Protein AF-A0A0V0GUI7-F1 (afdb_monomer)

pLDDT: mean 77.96, std 17.39, range [35.75, 96.69]

Mean predicted aligned error: 14.57 Å

Solvent-accessible surface area (backbone atoms only — not comparable to full-atom values): 10496 Å² total; per-residue (Å²): 125,89,72,84,49,72,65,59,60,48,49,55,51,49,45,52,53,53,50,58,59,50,56,39,26,42,69,44,38,64,71,37,29,89,82,32,68,70,45,33,51,52,51,51,52,50,48,53,39,51,54,52,52,49,54,51,53,50,52,54,51,51,50,56,50,48,51,53,53,54,55,54,51,49,70,66,44,74,82,74,64,99,79,78,91,78,73,81,81,58,82,52,71,64,59,56,50,53,54,50,49,54,50,51,54,37,45,48,53,52,47,58,52,56,67,45,34,69,81,68,67,54,49,70,64,80,80,74,88,72,73,67,77,84,66,72,69,95,59,90,83,67,69,71,90,80,64,77,91,54,59,68,61,50,52,50,50,50,50,60,72,68,50,72,80,90,64,90,68,78,133

Secondary structure (DSSP, 8-state):
-----HHHHHHHHHHHHHHHHHHHHHHHHHHHTTT-HHHHHHHHHHHHHHHHHHHHHHHHHHHHHHHHHHHHHHHHHTTT---------S--HHHHHHHHHHHHHHHHHHHHHHHHHHHTTPPP--S-TTS------SS----GGG--S-HHHHHHHHHHHHS--------

Foldseek 3Di:
DPPVPVVVVVLVVLLVVLVVLVVQLLVQLVVCLVPDVVSVVLVVLVVVLVVLLVVLVVVVVVLVVVLVVVVVVVVVCVVPDDPDPPPPNDDDPVNVVVSVVSSVVSSVSSVVSSVCCVVVVGDRDDDDVPPPPVPPPPDPPDDPVVDPDCVVVVVVVVVVVPPDPPPPPDD

InterPro domains:
  IPR041118 Disease resistance, N-terminal [PF18052] (6-74)

Sequence (171 aa):
MFRQRKNDVELLKKLKLTLLGLQAVLSDAENKQASNQFVSQWLNEFRHAVDSAENFIEQVNYEALRLKVEGQHQNLAETSNQQVSDFNLGLTDEFFLNIKKKLEDTIETLKDLQEKIDLLGLKKHFGSITKQETTTPSTSLVDDSDIFGRQSETDHLIGCLLSEDASGKNL

Nearest PDB structures (foldseek):
  7ung-assembly1_B9  TM=5.201E-01  e=3.836E+00  Homo sapiens
  7ung-assembly1_B0  TM=4.343E-01  e=5.172E+00  Homo sapiens
  8v8v-assembly2_D  TM=4.825E-01  e=9.403E+00  Homo sapiens
  8tzl-assembly1_E  TM=2.736E-01  e=2.240E+00  Vibrio cholerae
  3mtt-assembly1_A  TM=2.937E-01  e=3.403E+00  Homo sapiens

Organism: Solanum chacoense (NCBI:txid4108)

Structure (mmCIF, N/CA/C/O backbone):
data_AF-A0A0V0GUI7-F1
#
_entry.id   AF-A0A0V0GUI7-F1
#
loop_
_atom_site.group_PDB
_atom_site.id
_atom_site.type_symbol
_atom_site.label_atom_id
_atom_site.label_alt_id
_atom_site.label_comp_id
_atom_site.label_asym_id
_atom_site.label_entity_id
_atom_site.label_seq_id
_atom_site.pdbx_PDB_ins_code
_atom_site.Cartn_x
_atom_site.Cartn_y
_atom_site.Cartn_z
_atom_site.occupancy
_atom_site.B_iso_or_equiv
_atom_site.auth_seq_id
_atom_site.auth_comp_id
_atom_site.auth_asym_id
_atom_site.auth_atom_id
_atom_site.pdbx_PDB_model_num
ATOM 1 N N . MET A 1 1 ? 17.742 -6.778 -23.296 1.00 38.75 1 MET A N 1
ATOM 2 C CA . MET A 1 1 ? 16.921 -8.012 -23.327 1.00 38.75 1 MET A CA 1
ATOM 3 C C . MET A 1 1 ? 16.617 -8.391 -21.882 1.00 38.75 1 MET A C 1
ATOM 5 O O . MET A 1 1 ? 17.560 -8.639 -21.141 1.00 38.75 1 MET A O 1
ATOM 9 N N . PHE A 1 2 ? 15.351 -8.364 -21.452 1.00 43.38 2 PHE A N 1
ATOM 10 C CA . PHE A 1 2 ? 14.953 -8.778 -20.101 1.00 43.38 2 PHE A CA 1
ATOM 11 C C . PHE A 1 2 ? 15.284 -10.265 -19.922 1.00 43.38 2 PHE A C 1
ATOM 13 O O . PHE A 1 2 ? 14.493 -11.136 -20.281 1.00 43.38 2 PHE A O 1
ATOM 20 N N . ARG A 1 3 ? 16.472 -10.590 -19.403 1.00 46.59 3 ARG A N 1
ATOM 21 C CA . ARG A 1 3 ? 16.701 -11.927 -18.857 1.00 46.59 3 ARG A CA 1
ATOM 22 C C . ARG A 1 3 ? 15.692 -12.071 -17.729 1.00 46.59 3 ARG A C 1
ATOM 24 O O . ARG A 1 3 ? 15.817 -11.366 -16.734 1.00 46.59 3 ARG A O 1
ATOM 31 N N . GLN A 1 4 ? 14.710 -12.958 -17.886 1.00 50.00 4 GLN A N 1
ATOM 32 C CA . GLN A 1 4 ? 13.890 -13.446 -16.780 1.00 50.00 4 GLN A CA 1
ATOM 33 C C . GLN A 1 4 ? 14.837 -14.072 -15.754 1.00 50.00 4 GLN A C 1
ATOM 35 O O . GLN A 1 4 ? 15.126 -15.269 -15.780 1.00 50.00 4 GLN A O 1
ATOM 40 N N . ARG A 1 5 ? 15.397 -13.250 -14.866 1.00 59.19 5 ARG A N 1
ATOM 41 C CA . ARG A 1 5 ? 16.100 -13.753 -13.703 1.00 59.19 5 ARG A CA 1
ATOM 42 C C . ARG A 1 5 ? 14.995 -14.269 -12.803 1.00 59.19 5 ARG A C 1
ATOM 44 O O . ARG A 1 5 ? 14.110 -13.521 -12.404 1.00 59.19 5 ARG A O 1
ATOM 51 N N . LYS A 1 6 ? 15.030 -15.569 -12.517 1.00 60.91 6 LYS A N 1
ATOM 52 C CA . LYS A 1 6 ? 14.100 -16.286 -11.627 1.00 60.91 6 LYS A CA 1
ATOM 53 C C . LYS A 1 6 ? 13.750 -15.490 -10.353 1.00 60.91 6 LYS A C 1
ATOM 55 O O . LYS A 1 6 ? 12.623 -15.556 -9.875 1.00 60.91 6 LYS A O 1
ATOM 60 N N . ASN A 1 7 ? 14.702 -14.689 -9.878 1.00 69.25 7 ASN A N 1
ATOM 61 C CA . ASN A 1 7 ? 14.614 -13.836 -8.699 1.00 69.25 7 ASN A CA 1
ATOM 62 C C . ASN A 1 7 ? 13.593 -12.687 -8.835 1.00 69.25 7 ASN A C 1
ATOM 64 O O . ASN A 1 7 ? 12.962 -12.328 -7.848 1.00 69.25 7 ASN A O 1
ATOM 68 N N . ASP A 1 8 ? 13.393 -12.128 -10.030 1.00 75.69 8 ASP A N 1
ATOM 69 C CA . ASP A 1 8 ? 12.532 -10.950 -10.224 1.00 75.69 8 ASP A CA 1
ATOM 70 C C . ASP A 1 8 ? 11.044 -11.350 -10.182 1.00 75.69 8 ASP A C 1
ATOM 72 O O . ASP A 1 8 ? 10.216 -10.688 -9.557 1.00 75.69 8 ASP A O 1
ATOM 76 N N . VAL A 1 9 ? 10.713 -12.516 -10.751 1.00 81.25 9 VAL A N 1
ATOM 77 C CA . VAL A 1 9 ? 9.373 -13.125 -10.643 1.00 81.25 9 VAL A CA 1
ATOM 78 C C . VAL A 1 9 ? 9.060 -13.504 -9.193 1.00 81.25 9 VAL A C 1
ATOM 80 O O . VAL A 1 9 ? 7.925 -13.366 -8.735 1.00 81.25 9 VAL A O 1
ATOM 83 N N . GLU A 1 10 ? 10.064 -13.971 -8.449 1.00 87.06 10 GLU A N 1
ATOM 84 C CA . GLU A 1 10 ? 9.910 -14.303 -7.035 1.00 87.06 10 GLU A CA 1
ATOM 85 C C . GLU A 1 10 ? 9.628 -13.060 -6.178 1.00 87.06 10 GLU A C 1
ATOM 87 O O . GLU A 1 10 ? 8.771 -13.117 -5.295 1.00 87.06 10 GLU A O 1
ATOM 92 N N . LEU A 1 11 ? 10.287 -11.931 -6.459 1.00 88.19 11 LEU A N 1
ATOM 93 C CA . LEU A 1 11 ? 10.037 -10.658 -5.775 1.00 88.19 11 LEU A CA 1
ATOM 94 C C . LEU A 1 11 ? 8.609 -10.158 -5.992 1.00 88.19 11 LEU A C 1
ATOM 96 O O . LEU A 1 11 ? 7.915 -9.861 -5.021 1.00 88.19 11 LEU A O 1
ATOM 100 N N . LEU A 1 12 ? 8.127 -10.154 -7.236 1.00 88.62 12 LEU A N 1
ATOM 101 C CA . LEU A 1 12 ? 6.744 -9.768 -7.537 1.00 88.62 12 LEU A CA 1
ATOM 102 C C . LEU A 1 12 ? 5.730 -10.696 -6.856 1.00 88.62 12 LEU A C 1
ATOM 104 O O . LEU A 1 12 ? 4.701 -10.247 -6.347 1.00 88.62 12 LEU A O 1
ATOM 108 N N . LYS A 1 13 ? 6.030 -11.999 -6.787 1.00 90.88 13 LYS A N 1
ATOM 109 C CA . LYS A 1 13 ? 5.197 -12.957 -6.053 1.00 90.88 13 LYS A CA 1
ATOM 110 C C . LYS A 1 13 ? 5.176 -12.655 -4.551 1.00 90.88 13 LYS A C 1
ATOM 112 O O . LYS A 1 13 ? 4.109 -12.740 -3.948 1.00 90.88 13 LYS A O 1
ATOM 117 N N . LYS A 1 14 ? 6.320 -12.300 -3.955 1.00 92.62 14 LYS A N 1
ATOM 118 C CA . LYS A 1 14 ? 6.412 -11.891 -2.542 1.00 92.62 14 LYS A CA 1
ATOM 119 C C . LYS A 1 14 ? 5.585 -10.637 -2.281 1.00 92.62 14 LYS A C 1
ATOM 121 O O . LYS A 1 14 ? 4.739 -10.681 -1.397 1.00 92.62 14 LYS A O 1
ATOM 126 N N . LEU A 1 15 ? 5.750 -9.592 -3.097 1.00 93.19 15 LEU A N 1
ATOM 127 C CA . LEU A 1 15 ? 4.949 -8.367 -3.011 1.00 93.19 15 LEU A CA 1
ATOM 128 C C . LEU A 1 15 ? 3.448 -8.684 -3.024 1.00 93.19 15 LEU A C 1
ATOM 130 O O . LEU A 1 15 ? 2.720 -8.281 -2.120 1.00 93.19 15 LEU A O 1
ATOM 134 N N . LYS A 1 16 ? 2.996 -9.475 -4.007 1.00 93.06 16 LYS A N 1
ATOM 135 C CA . LYS A 1 16 ? 1.587 -9.871 -4.134 1.00 93.06 16 LYS A CA 1
ATOM 136 C C . LYS A 1 16 ? 1.063 -10.576 -2.880 1.00 93.06 16 LYS A C 1
ATOM 138 O O . LYS A 1 16 ? -0.048 -10.291 -2.443 1.00 93.06 16 LYS A O 1
ATOM 143 N N . LEU A 1 17 ? 1.830 -11.509 -2.317 1.00 93.44 17 LEU A N 1
ATOM 144 C CA . LEU A 1 17 ? 1.422 -12.249 -1.119 1.00 93.44 17 LEU A CA 1
ATOM 145 C C . LEU A 1 17 ? 1.349 -11.346 0.119 1.00 93.44 17 LEU A C 1
ATOM 147 O O . LEU A 1 17 ? 0.390 -11.459 0.881 1.00 93.44 17 LEU A O 1
ATOM 151 N N . THR A 1 18 ? 2.314 -10.442 0.300 1.00 93.19 18 THR A N 1
ATOM 152 C CA . THR A 1 18 ? 2.311 -9.483 1.414 1.00 93.19 18 THR A CA 1
ATOM 153 C C . THR A 1 18 ? 1.110 -8.540 1.323 1.00 93.19 18 THR A C 1
ATOM 155 O O . THR A 1 18 ? 0.374 -8.385 2.298 1.00 93.19 18 THR A O 1
ATOM 158 N N . LEU A 1 19 ? 0.845 -7.978 0.137 1.00 93.75 19 LEU A N 1
ATOM 159 C CA . LEU A 1 19 ? -0.302 -7.094 -0.091 1.00 93.75 19 LEU A CA 1
ATOM 160 C C . LEU A 1 19 ? -1.640 -7.797 0.156 1.00 93.75 19 LEU A C 1
ATOM 162 O O . LEU A 1 19 ? -2.509 -7.226 0.805 1.00 93.75 19 LEU A O 1
ATOM 166 N N . LEU A 1 20 ? -1.793 -9.053 -0.281 1.00 91.56 20 LEU A N 1
ATOM 167 C CA . LEU A 1 20 ? -2.992 -9.850 0.010 1.00 91.56 20 LEU A CA 1
ATOM 168 C C . LEU A 1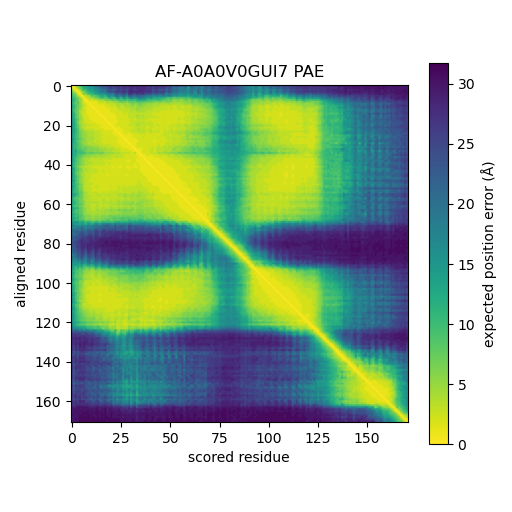 20 ? -3.220 -10.032 1.519 1.00 91.56 20 LEU A C 1
ATOM 170 O O . LEU A 1 20 ? -4.359 -9.996 1.983 1.00 91.56 20 LEU A O 1
ATOM 174 N N . GLY A 1 21 ? -2.149 -10.220 2.294 1.00 89.06 21 GLY A N 1
ATOM 175 C CA . GLY A 1 21 ? -2.231 -10.323 3.752 1.00 89.06 21 GLY A CA 1
ATOM 176 C C . GLY A 1 21 ? -2.675 -9.017 4.415 1.00 89.06 21 GLY A C 1
ATOM 177 O O . GLY A 1 21 ? -3.527 -9.041 5.304 1.00 89.06 21 GLY A O 1
ATOM 178 N N . LEU A 1 22 ? -2.129 -7.888 3.957 1.00 91.75 22 LEU A N 1
ATOM 179 C CA . LEU A 1 22 ? -2.449 -6.546 4.457 1.00 91.75 22 LEU A CA 1
ATOM 180 C C . LEU A 1 22 ? -3.858 -6.092 4.056 1.00 91.75 22 LEU A C 1
ATOM 182 O O . LEU A 1 22 ? -4.562 -5.476 4.854 1.00 91.75 22 LEU A O 1
ATOM 186 N N . GLN A 1 23 ? -4.321 -6.469 2.863 1.00 91.50 23 GLN A N 1
ATOM 187 C CA . GLN A 1 23 ? -5.670 -6.159 2.388 1.00 91.50 23 GLN A CA 1
ATOM 188 C C . GLN A 1 23 ? -6.754 -6.692 3.338 1.00 91.50 23 GLN A C 1
ATOM 190 O O . GLN A 1 23 ? -7.791 -6.057 3.511 1.00 91.50 23 GLN A O 1
ATOM 195 N N . ALA A 1 24 ? -6.506 -7.820 4.013 1.00 88.88 24 ALA A N 1
ATOM 196 C CA . ALA A 1 24 ? -7.462 -8.408 4.950 1.00 88.88 24 ALA A CA 1
ATOM 197 C C . ALA A 1 24 ? -7.755 -7.525 6.178 1.00 88.88 24 ALA A C 1
ATOM 199 O O . ALA A 1 24 ? -8.801 -7.693 6.805 1.00 88.88 24 ALA A O 1
ATOM 200 N N . VAL A 1 25 ? -6.845 -6.615 6.543 1.00 91.88 25 VAL A N 1
ATOM 201 C CA . VAL A 1 25 ? -6.995 -5.714 7.701 1.00 91.88 25 VAL A CA 1
ATOM 202 C C . VAL A 1 25 ? -7.313 -4.273 7.303 1.00 91.88 25 VAL A C 1
ATOM 204 O O . VAL A 1 25 ? -7.613 -3.456 8.172 1.00 91.88 25 VAL A O 1
ATOM 207 N N . LEU A 1 26 ? -7.291 -3.970 6.001 1.00 91.94 26 LEU A N 1
ATOM 208 C CA . LEU A 1 26 ? -7.438 -2.617 5.469 1.00 91.94 26 LEU A CA 1
ATOM 209 C C . LEU A 1 26 ? -8.755 -1.964 5.901 1.00 91.94 26 LEU A C 1
ATOM 211 O O . LEU A 1 26 ? -8.736 -0.874 6.462 1.00 91.94 26 LEU A O 1
ATOM 215 N N . SER A 1 27 ? -9.882 -2.667 5.755 1.00 89.31 27 SER A N 1
ATOM 216 C CA . SER A 1 27 ? -11.190 -2.121 6.138 1.00 89.31 27 SER A CA 1
ATOM 217 C C . SER A 1 27 ? -11.287 -1.796 7.632 1.00 89.31 27 SER A C 1
ATOM 219 O O . SER A 1 27 ? -11.922 -0.819 8.020 1.00 89.31 27 SER A O 1
ATOM 221 N N . ASP A 1 28 ? -10.677 -2.599 8.508 1.00 89.81 28 ASP A N 1
ATOM 222 C CA . ASP A 1 28 ? -10.666 -2.311 9.950 1.00 89.81 28 ASP A CA 1
ATOM 223 C C . ASP A 1 28 ? -9.747 -1.122 10.274 1.00 89.81 28 ASP A C 1
ATOM 225 O O . ASP A 1 28 ? -10.101 -0.278 11.100 1.00 89.81 28 ASP A O 1
ATOM 229 N N . ALA A 1 29 ? -8.608 -1.010 9.582 1.00 91.94 29 ALA A N 1
ATOM 230 C CA . ALA A 1 29 ? -7.698 0.124 9.712 1.00 91.94 29 ALA A CA 1
ATOM 231 C C . ALA A 1 29 ? -8.358 1.445 9.277 1.00 91.94 29 ALA A C 1
ATOM 233 O O . ALA A 1 29 ? -8.321 2.418 10.029 1.00 91.94 29 ALA A O 1
ATOM 234 N N . GLU A 1 30 ? -9.040 1.467 8.129 1.00 91.62 30 GLU A N 1
ATOM 235 C CA . GLU A 1 30 ? -9.781 2.634 7.625 1.00 91.62 30 GLU A CA 1
ATOM 236 C C . GLU A 1 30 ? -10.881 3.085 8.591 1.00 91.62 30 GLU A C 1
ATOM 238 O O . GLU A 1 30 ? -11.028 4.276 8.860 1.00 91.62 30 GLU A O 1
ATOM 243 N N . ASN A 1 31 ? -11.614 2.138 9.182 1.00 89.69 31 ASN A N 1
ATOM 244 C CA . ASN A 1 31 ? -12.631 2.441 10.190 1.00 89.69 31 ASN A CA 1
ATOM 245 C C . ASN A 1 31 ? -12.034 3.050 11.468 1.00 89.69 31 ASN A C 1
ATOM 247 O O . ASN A 1 31 ? -12.666 3.878 12.124 1.00 89.69 31 ASN A O 1
ATOM 251 N N . LYS A 1 32 ? -10.829 2.620 11.854 1.00 91.31 32 LYS A N 1
ATOM 252 C CA . LYS A 1 32 ? -10.170 3.053 13.093 1.00 91.31 32 LYS A CA 1
ATOM 253 C C . LYS A 1 32 ? -9.312 4.303 12.919 1.00 91.31 32 LYS A C 1
ATOM 255 O O . LYS A 1 32 ? -9.016 4.935 13.935 1.00 91.31 32 LYS A O 1
ATOM 260 N N . GLN A 1 33 ? -8.956 4.695 11.691 1.00 92.62 33 GLN A N 1
ATOM 261 C CA . GLN A 1 33 ? -8.002 5.781 11.417 1.00 92.62 33 GLN A CA 1
ATOM 262 C C . GLN A 1 33 ? -8.384 7.112 12.083 1.00 92.62 33 GLN A C 1
ATOM 264 O O . GLN A 1 33 ? -7.517 7.817 12.585 1.00 92.62 33 GLN A O 1
ATOM 269 N N . ALA A 1 34 ? -9.682 7.432 12.147 1.00 88.31 34 ALA A N 1
ATOM 270 C CA . ALA A 1 34 ? -10.171 8.674 12.747 1.00 88.31 34 ALA A CA 1
ATOM 271 C C . ALA A 1 34 ? -10.059 8.677 14.282 1.00 88.31 34 ALA A C 1
ATOM 273 O O . ALA A 1 34 ? -9.967 9.730 14.903 1.00 88.31 34 ALA A O 1
ATOM 274 N N . SER A 1 35 ? -10.075 7.490 14.893 1.00 92.25 35 SER A N 1
ATOM 275 C CA . SER A 1 35 ? -10.066 7.305 16.349 1.00 92.25 35 SER A CA 1
ATOM 276 C C . SER A 1 35 ? -8.693 6.946 16.924 1.00 92.25 35 SER A C 1
ATOM 278 O O . SER A 1 35 ? -8.472 7.110 18.121 1.00 92.25 35 SER A O 1
ATOM 280 N N . ASN A 1 36 ? -7.771 6.440 16.099 1.00 93.38 36 ASN A N 1
ATOM 281 C CA . ASN A 1 36 ? -6.465 5.957 16.534 1.00 93.38 36 ASN A CA 1
ATOM 282 C C . ASN A 1 36 ? -5.352 6.502 15.628 1.00 93.38 36 ASN A C 1
ATOM 284 O O . ASN A 1 36 ? -5.178 6.060 14.491 1.00 93.38 36 ASN A O 1
ATOM 288 N N . GLN A 1 37 ? -4.554 7.422 16.176 1.00 95.12 37 GLN A N 1
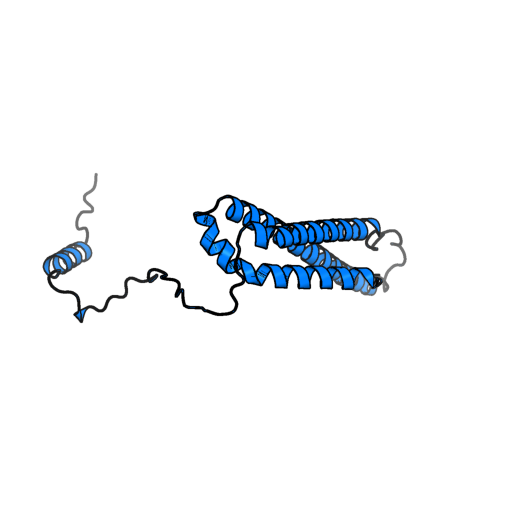ATOM 289 C CA . GLN A 1 37 ? -3.447 8.063 15.466 1.00 95.12 37 GLN A CA 1
ATOM 290 C C . GLN A 1 37 ? -2.365 7.069 15.017 1.00 95.12 37 GLN A C 1
ATOM 292 O O . GLN A 1 37 ? -1.808 7.236 13.935 1.00 95.12 37 GLN A O 1
ATOM 297 N N . PHE A 1 38 ? -2.087 6.017 15.793 1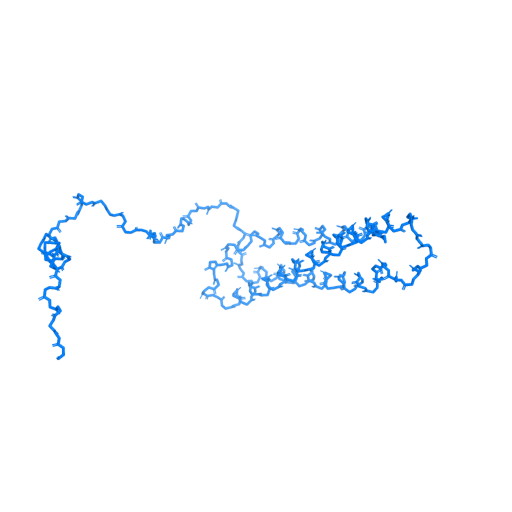.00 94.44 38 PHE A N 1
ATOM 298 C CA . PHE A 1 38 ? -1.106 4.998 15.405 1.00 94.44 38 PHE A CA 1
ATOM 299 C C . PHE A 1 38 ? -1.584 4.188 14.198 1.00 94.44 38 PHE A C 1
ATOM 301 O O . PHE A 1 38 ? -0.794 3.885 13.308 1.00 94.44 38 PHE A O 1
ATOM 308 N N . VAL A 1 39 ? -2.887 3.890 14.128 1.00 94.56 39 VAL A N 1
ATOM 309 C CA . VAL A 1 39 ? -3.499 3.250 12.952 1.00 94.56 39 VAL A CA 1
ATOM 310 C C . VAL A 1 39 ? -3.480 4.193 11.749 1.00 94.56 39 VAL A C 1
ATOM 312 O O . VAL A 1 39 ? -3.181 3.749 10.647 1.00 94.56 39 VAL A O 1
ATOM 315 N N . SER A 1 40 ? -3.733 5.490 11.948 1.00 94.88 40 SER A N 1
ATOM 316 C CA . SER A 1 40 ? -3.631 6.490 10.877 1.00 94.88 40 SER A CA 1
ATOM 317 C C . SER A 1 40 ? -2.212 6.583 10.302 1.00 94.88 40 SER A C 1
ATOM 319 O O . SER A 1 40 ? -2.044 6.532 9.086 1.00 94.88 40 SER A O 1
ATOM 321 N N . GLN A 1 41 ? -1.186 6.643 11.158 1.00 96.19 41 GLN A N 1
ATOM 322 C CA . GLN A 1 41 ? 0.213 6.637 10.721 1.00 96.19 41 GLN A CA 1
ATOM 323 C C . GLN A 1 41 ? 0.568 5.345 9.983 1.00 96.19 41 GLN A C 1
ATOM 325 O O . GLN A 1 41 ? 1.139 5.398 8.899 1.00 96.19 41 GLN A O 1
ATOM 330 N N . TRP A 1 42 ? 0.177 4.192 10.528 1.00 96.69 42 TRP A N 1
ATOM 331 C CA . TRP A 1 42 ? 0.377 2.900 9.874 1.00 96.69 42 TRP A CA 1
ATOM 332 C C . TRP A 1 42 ? -0.270 2.848 8.484 1.00 96.69 42 TRP A C 1
ATOM 334 O O . TRP A 1 42 ? 0.356 2.385 7.533 1.00 96.69 42 TRP A O 1
ATOM 344 N N . LEU A 1 43 ? -1.494 3.368 8.345 1.00 95.75 43 LEU A N 1
ATOM 345 C CA . LEU A 1 43 ? -2.219 3.388 7.076 1.00 95.75 43 LEU A CA 1
ATOM 346 C C . LEU A 1 43 ? -1.574 4.344 6.062 1.00 95.75 43 LEU A C 1
ATOM 348 O O . LEU A 1 43 ? -1.533 4.036 4.873 1.00 95.75 43 LEU A O 1
ATOM 352 N N . ASN A 1 44 ? -1.030 5.472 6.524 1.00 96.19 44 ASN A N 1
ATOM 353 C CA . ASN A 1 44 ? -0.285 6.404 5.680 1.00 96.19 44 ASN A CA 1
ATOM 354 C C . ASN A 1 44 ? 1.006 5.775 5.131 1.00 96.19 44 ASN A C 1
ATOM 356 O O . ASN A 1 44 ? 1.271 5.866 3.935 1.00 96.19 44 ASN A O 1
ATOM 360 N N . GLU A 1 45 ? 1.772 5.087 5.981 1.00 95.94 45 GLU A N 1
ATOM 361 C CA . GLU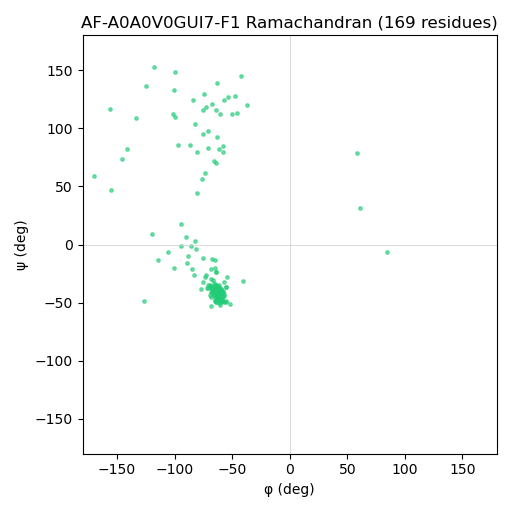 A 1 45 ? 2.968 4.347 5.556 1.00 95.94 45 GLU A CA 1
ATOM 362 C C . GLU A 1 45 ? 2.616 3.209 4.589 1.00 95.94 45 GLU A C 1
ATOM 364 O O . GLU A 1 45 ? 3.282 3.021 3.571 1.00 95.94 45 GLU A O 1
ATOM 369 N N . PHE A 1 46 ? 1.529 2.480 4.864 1.00 96.00 46 PHE A N 1
ATOM 370 C CA . PHE A 1 46 ? 1.021 1.446 3.963 1.00 96.00 46 PHE A CA 1
ATOM 371 C C . PHE A 1 46 ? 0.679 2.017 2.585 1.00 96.00 46 PHE A C 1
ATOM 373 O O . PHE A 1 46 ? 1.113 1.466 1.573 1.00 96.00 46 PHE A O 1
ATOM 380 N N . ARG A 1 47 ? -0.037 3.145 2.537 1.00 95.94 47 ARG A N 1
ATOM 381 C CA . ARG A 1 47 ? -0.370 3.832 1.287 1.00 95.94 47 ARG A CA 1
ATOM 382 C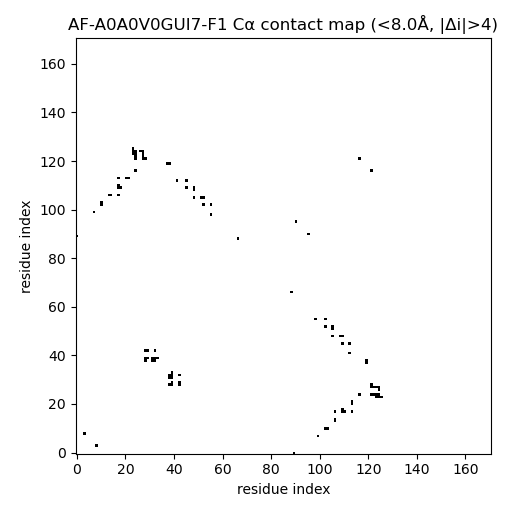 C . ARG A 1 47 ? 0.886 4.249 0.526 1.00 95.94 47 ARG A C 1
ATOM 384 O O . ARG A 1 47 ? 1.015 3.913 -0.642 1.00 95.94 47 ARG A O 1
ATOM 391 N N . HIS A 1 48 ? 1.837 4.893 1.199 1.00 95.62 48 HIS A N 1
ATOM 392 C CA . HIS A 1 48 ? 3.095 5.305 0.577 1.00 95.62 48 HIS A CA 1
ATOM 393 C C . HIS A 1 48 ? 3.871 4.117 -0.022 1.00 95.62 48 HIS A C 1
ATOM 395 O O . HIS A 1 48 ? 4.429 4.219 -1.117 1.00 95.62 48 HIS A O 1
ATOM 401 N N . ALA A 1 49 ? 3.898 2.973 0.670 1.00 95.00 49 ALA A N 1
ATOM 402 C CA . ALA A 1 49 ? 4.536 1.760 0.167 1.00 95.00 49 ALA A CA 1
ATOM 403 C C . ALA A 1 49 ? 3.809 1.182 -1.062 1.00 95.00 49 ALA A C 1
ATOM 405 O O . ALA A 1 49 ? 4.459 0.774 -2.025 1.00 95.00 49 ALA A O 1
ATOM 406 N N . VAL A 1 50 ? 2.472 1.176 -1.065 1.00 94.75 50 VAL A N 1
ATOM 407 C CA . VAL A 1 50 ? 1.670 0.732 -2.218 1.00 94.75 50 VAL A CA 1
ATOM 408 C C . VAL A 1 50 ? 1.872 1.654 -3.422 1.00 94.75 50 VAL A C 1
ATOM 410 O O . VAL A 1 50 ? 2.187 1.156 -4.502 1.00 94.75 50 VAL A O 1
ATOM 413 N N . ASP A 1 51 ? 1.786 2.971 -3.225 1.00 94.25 51 ASP A N 1
ATOM 414 C CA . ASP A 1 51 ? 1.992 3.978 -4.274 1.00 94.25 51 ASP A CA 1
ATOM 415 C C . ASP A 1 51 ? 3.408 3.860 -4.874 1.00 94.25 51 ASP A C 1
ATOM 417 O O . ASP A 1 51 ? 3.606 3.917 -6.089 1.00 94.25 51 ASP A O 1
ATOM 421 N N . SER A 1 52 ? 4.415 3.611 -4.027 1.00 92.25 52 SER A N 1
ATOM 422 C CA . SER A 1 52 ? 5.791 3.361 -4.476 1.00 92.25 52 SER A CA 1
ATOM 423 C C . SER A 1 52 ? 5.880 2.112 -5.359 1.00 92.25 52 SER A C 1
ATOM 425 O O . SER A 1 52 ? 6.495 2.153 -6.426 1.00 92.25 52 SER A O 1
ATOM 427 N N . ALA A 1 53 ? 5.249 1.007 -4.941 1.00 91.56 53 ALA A N 1
ATOM 428 C CA . ALA A 1 53 ? 5.224 -0.236 -5.709 1.00 91.56 53 ALA A CA 1
ATOM 429 C C . ALA A 1 53 ? 4.535 -0.067 -7.074 1.00 91.56 53 ALA A C 1
ATOM 431 O O . ALA A 1 53 ? 5.044 -0.580 -8.073 1.00 91.56 53 ALA A O 1
ATOM 432 N N . GLU A 1 54 ? 3.416 0.658 -7.123 1.00 91.81 54 GLU A N 1
ATOM 433 C CA . GLU A 1 54 ? 2.701 0.984 -8.361 1.00 91.81 54 GLU A CA 1
ATOM 434 C C . GLU A 1 54 ? 3.589 1.782 -9.319 1.00 91.81 54 GLU A C 1
ATOM 436 O O . GLU A 1 54 ? 3.825 1.333 -10.442 1.00 91.81 54 GLU A O 1
ATOM 441 N N . ASN A 1 55 ? 4.193 2.874 -8.843 1.00 90.81 55 ASN A N 1
ATOM 442 C CA . ASN A 1 55 ? 5.095 3.702 -9.644 1.00 90.81 55 ASN A CA 1
ATOM 443 C C . ASN A 1 55 ? 6.259 2.888 -10.253 1.00 90.81 55 ASN A C 1
ATOM 445 O O . ASN A 1 55 ? 6.658 3.114 -11.397 1.00 90.81 55 ASN A O 1
ATOM 449 N N . PHE A 1 56 ? 6.803 1.896 -9.535 1.00 87.88 56 PHE A N 1
ATOM 450 C CA . PHE A 1 56 ? 7.842 1.022 -10.098 1.00 87.88 56 PHE A CA 1
ATOM 451 C C . PHE A 1 56 ? 7.313 0.103 -11.201 1.00 87.88 56 PHE A C 1
ATOM 453 O O . PHE A 1 56 ? 7.991 -0.090 -12.213 1.00 87.88 56 PHE A O 1
ATOM 460 N N . ILE A 1 57 ? 6.119 -0.468 -11.027 1.00 87.06 57 ILE A N 1
ATOM 461 C CA . ILE A 1 57 ? 5.484 -1.314 -12.046 1.00 87.06 57 ILE A CA 1
ATOM 462 C C . ILE A 1 57 ? 5.194 -0.488 -13.304 1.00 87.06 57 ILE A C 1
ATOM 464 O O . ILE A 1 57 ? 5.476 -0.947 -14.414 1.00 87.06 57 ILE A O 1
ATOM 468 N N . GLU A 1 58 ? 4.699 0.737 -13.141 1.00 89.75 58 GLU A N 1
ATOM 469 C CA . GLU A 1 58 ? 4.452 1.667 -14.242 1.00 89.75 58 GLU A CA 1
ATOM 470 C C . GLU A 1 58 ? 5.735 2.026 -14.988 1.00 89.75 58 GLU A C 1
ATOM 472 O O . GLU A 1 58 ? 5.766 1.960 -16.217 1.00 89.75 58 GLU A O 1
ATOM 477 N N . GLN A 1 59 ? 6.818 2.321 -14.267 1.00 87.00 59 GLN A N 1
ATOM 478 C CA . GLN A 1 59 ? 8.113 2.626 -14.870 1.00 87.00 59 GLN A CA 1
ATOM 479 C C . GLN A 1 59 ? 8.655 1.446 -15.694 1.00 87.00 59 GLN A C 1
ATOM 481 O O . GLN A 1 59 ? 9.136 1.633 -16.814 1.00 87.00 59 GLN A O 1
ATOM 486 N N . VAL A 1 60 ? 8.539 0.216 -15.181 1.00 83.25 60 VAL A N 1
ATOM 487 C CA . VAL A 1 60 ? 8.922 -0.995 -15.927 1.00 83.25 60 VAL A CA 1
ATOM 488 C C . VAL A 1 60 ? 8.052 -1.172 -17.173 1.00 83.25 60 VAL A C 1
ATOM 490 O O . VAL A 1 60 ? 8.571 -1.507 -18.240 1.00 83.25 60 VAL A O 1
ATOM 493 N N . ASN A 1 61 ? 6.743 -0.943 -17.058 1.00 86.62 61 ASN A N 1
ATOM 494 C CA . ASN A 1 61 ? 5.813 -1.058 -18.178 1.00 86.62 61 ASN A CA 1
ATOM 495 C C . ASN A 1 61 ? 6.097 -0.009 -19.266 1.00 86.62 61 ASN A C 1
ATOM 497 O O . ASN A 1 61 ? 6.140 -0.342 -20.451 1.00 86.62 61 ASN A O 1
ATOM 501 N N . TYR A 1 62 ? 6.355 1.237 -18.866 1.00 87.00 62 TYR A N 1
ATOM 502 C CA . TYR A 1 62 ? 6.730 2.322 -19.768 1.00 87.00 62 TYR A CA 1
ATOM 503 C C . TYR A 1 62 ? 7.982 1.971 -20.577 1.00 87.00 62 TYR A C 1
ATOM 505 O O . TYR A 1 62 ? 7.964 2.052 -21.804 1.00 87.00 62 TYR A O 1
ATOM 513 N N . GLU A 1 63 ? 9.047 1.504 -19.922 1.00 81.81 63 GLU A N 1
ATOM 514 C CA . GLU A 1 63 ? 10.281 1.136 -20.624 1.00 81.81 63 GLU A CA 1
ATOM 515 C C . GLU A 1 63 ? 10.096 -0.084 -21.535 1.00 81.81 63 GLU A C 1
ATOM 517 O O . GLU A 1 63 ? 10.631 -0.130 -22.645 1.00 81.81 63 GLU A O 1
ATOM 522 N N . ALA A 1 64 ? 9.297 -1.071 -21.115 1.00 82.75 64 ALA A N 1
ATOM 523 C CA . ALA A 1 64 ? 8.962 -2.212 -21.962 1.00 82.75 64 ALA A CA 1
ATOM 524 C C . ALA A 1 64 ? 8.234 -1.774 -23.248 1.00 82.75 64 ALA A C 1
ATOM 526 O O . ALA A 1 64 ? 8.535 -2.278 -24.334 1.00 82.75 64 ALA A O 1
ATOM 527 N N . LEU A 1 65 ? 7.308 -0.815 -23.141 1.00 85.31 65 LEU A N 1
ATOM 528 C CA . LEU A 1 65 ? 6.611 -0.228 -24.286 1.00 85.31 65 LEU A CA 1
ATOM 529 C C . LEU A 1 65 ? 7.548 0.604 -25.162 1.00 85.31 65 LEU A C 1
ATOM 531 O O . LEU A 1 65 ? 7.538 0.441 -26.382 1.00 85.31 65 LEU A O 1
ATOM 535 N N . ARG A 1 66 ? 8.389 1.443 -24.555 1.00 82.06 66 ARG A N 1
ATOM 536 C CA . ARG A 1 66 ? 9.375 2.264 -25.260 1.00 82.06 66 ARG A CA 1
ATOM 537 C C . ARG A 1 66 ? 10.294 1.411 -26.130 1.00 82.06 66 ARG A C 1
ATOM 539 O O . ARG A 1 66 ? 10.421 1.681 -27.318 1.00 82.06 66 ARG A O 1
ATOM 546 N N . LEU A 1 67 ? 10.847 0.329 -25.581 1.00 77.31 67 LEU A N 1
ATOM 547 C CA . LEU A 1 67 ? 11.712 -0.592 -26.329 1.00 77.31 67 LEU A CA 1
ATOM 548 C C . LEU A 1 67 ? 10.983 -1.308 -27.457 1.00 77.31 67 LEU A C 1
ATOM 550 O O . LEU A 1 67 ? 11.574 -1.578 -28.500 1.00 77.31 67 LEU A O 1
ATOM 554 N N . LYS A 1 68 ? 9.703 -1.633 -27.259 1.00 78.94 68 LYS A N 1
ATOM 555 C CA . LYS A 1 68 ? 8.881 -2.223 -28.314 1.00 78.94 68 LYS A CA 1
ATOM 556 C C . LYS A 1 68 ? 8.716 -1.247 -29.479 1.00 78.94 68 LYS A C 1
ATOM 558 O O . LYS A 1 68 ? 8.848 -1.669 -30.623 1.00 78.94 68 LYS A O 1
ATOM 563 N N . VAL A 1 69 ? 8.464 0.030 -29.195 1.00 77.62 69 VAL A N 1
ATOM 564 C CA . VAL A 1 69 ? 8.339 1.080 -30.216 1.00 77.62 69 VAL A CA 1
ATOM 565 C C . VAL A 1 69 ? 9.691 1.346 -30.883 1.00 77.62 69 VAL A C 1
ATOM 567 O O . VAL A 1 69 ? 9.809 1.235 -32.097 1.00 77.62 69 VAL A O 1
ATOM 570 N N . GLU A 1 70 ? 10.748 1.609 -30.117 1.00 73.75 70 GLU A N 1
ATOM 571 C CA . GLU A 1 70 ? 12.082 1.901 -30.660 1.00 73.75 70 GLU A CA 1
ATOM 572 C C . GLU A 1 70 ? 12.652 0.718 -31.471 1.00 73.75 70 GLU A C 1
ATOM 574 O O . GLU A 1 70 ? 13.200 0.914 -32.556 1.00 73.75 70 GLU A O 1
ATOM 579 N N . GLY A 1 71 ? 12.439 -0.524 -31.020 1.00 66.06 71 GLY A N 1
ATOM 580 C CA . GLY A 1 71 ? 12.827 -1.731 -31.757 1.00 66.06 71 GLY A CA 1
ATOM 581 C C . GLY A 1 71 ? 12.017 -1.964 -33.041 1.00 66.06 71 GLY A C 1
ATOM 582 O O . GLY A 1 71 ? 12.535 -2.503 -34.020 1.00 66.06 71 GLY A O 1
ATOM 583 N N . GLN A 1 72 ? 10.756 -1.521 -33.094 1.00 57.66 72 GLN A N 1
ATOM 584 C CA . GLN A 1 72 ? 9.967 -1.524 -34.333 1.00 57.66 72 GLN A CA 1
ATOM 585 C C . GLN A 1 72 ? 10.493 -0.497 -35.347 1.00 57.66 72 GLN A C 1
ATOM 587 O O . GLN A 1 72 ? 10.492 -0.768 -36.546 1.00 57.66 72 GLN A O 1
ATOM 592 N N . HIS A 1 73 ? 10.993 0.649 -34.880 1.00 52.41 73 HIS A N 1
ATOM 593 C CA . HIS A 1 73 ? 11.554 1.694 -35.740 1.00 52.41 73 HIS A CA 1
ATOM 594 C C . HIS A 1 73 ? 12.930 1.315 -36.320 1.00 52.41 73 HIS A C 1
ATOM 596 O O . HIS A 1 73 ? 13.255 1.730 -37.432 1.00 52.41 73 HIS A O 1
ATOM 602 N N . GLN A 1 74 ? 13.710 0.474 -35.633 1.00 51.19 74 GLN A N 1
ATOM 603 C CA . GLN A 1 74 ? 14.971 -0.069 -36.162 1.00 51.19 74 GLN A CA 1
ATOM 604 C C . GLN A 1 74 ? 14.762 -0.979 -37.379 1.00 51.19 74 GLN A C 1
ATOM 606 O O . GLN A 1 74 ? 15.472 -0.837 -38.370 1.00 51.19 74 GLN A O 1
ATOM 611 N N . ASN A 1 75 ? 13.728 -1.829 -37.359 1.00 47.38 75 ASN A N 1
ATOM 612 C CA . ASN A 1 75 ? 13.391 -2.700 -38.494 1.00 47.38 75 ASN A CA 1
ATOM 613 C C . ASN A 1 75 ? 12.977 -1.910 -39.759 1.00 47.38 75 ASN A C 1
ATOM 615 O O . ASN A 1 75 ? 13.104 -2.418 -40.868 1.00 47.38 75 ASN A O 1
ATOM 619 N N . LEU A 1 76 ? 12.500 -0.666 -39.612 1.00 45.75 76 LEU A N 1
ATOM 620 C CA . LEU A 1 76 ? 12.176 0.235 -40.730 1.00 45.75 76 LEU A CA 1
ATOM 621 C C . LEU A 1 76 ? 13.401 0.993 -41.275 1.00 45.75 76 LEU A C 1
ATOM 623 O O . LEU A 1 76 ? 13.411 1.377 -42.442 1.00 45.75 76 LEU A O 1
ATOM 627 N N . ALA A 1 77 ? 14.431 1.217 -40.453 1.00 46.50 77 ALA A N 1
ATOM 628 C CA . ALA A 1 77 ? 15.651 1.929 -40.846 1.00 46.50 77 ALA A CA 1
ATOM 629 C C . ALA A 1 77 ? 16.700 1.021 -41.522 1.00 46.50 77 ALA A C 1
ATOM 631 O O . ALA A 1 77 ? 17.544 1.512 -42.279 1.00 46.50 77 ALA A O 1
ATOM 632 N N . GLU A 1 78 ? 16.623 -0.297 -41.310 1.00 48.97 78 GLU A N 1
ATOM 633 C CA . GLU A 1 78 ? 17.530 -1.286 -41.913 1.00 48.97 78 GLU A CA 1
ATOM 634 C C . GLU A 1 78 ? 17.430 -1.381 -43.446 1.00 48.97 78 GLU A C 1
ATOM 636 O O . GLU A 1 78 ? 18.340 -1.911 -44.081 1.00 48.97 78 GLU A O 1
ATOM 641 N N . THR A 1 79 ? 16.403 -0.803 -44.082 1.00 48.66 79 THR A N 1
ATOM 642 C CA . THR A 1 79 ? 16.332 -0.728 -45.552 1.00 48.66 79 THR A CA 1
ATOM 643 C C . THR A 1 79 ? 17.052 0.479 -46.159 1.00 48.6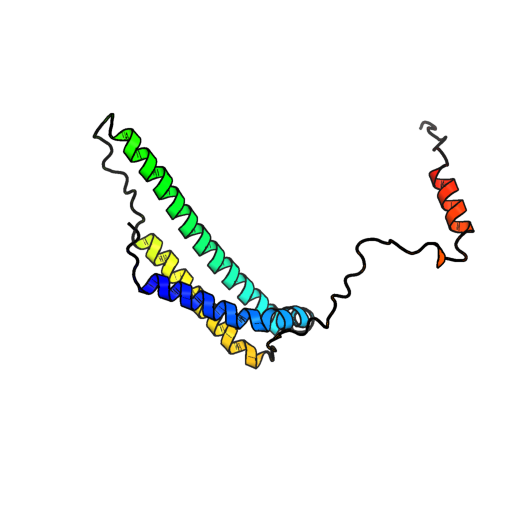6 79 THR A C 1
ATOM 645 O O . THR A 1 79 ? 17.029 0.608 -47.380 1.00 48.66 79 THR A O 1
ATOM 648 N N . SER A 1 80 ? 17.661 1.383 -45.372 1.00 49.31 80 SER A N 1
ATOM 649 C CA . SER A 1 80 ? 18.247 2.612 -45.939 1.00 49.31 80 SER A CA 1
ATOM 650 C C . SER A 1 80 ? 19.712 2.885 -45.604 1.00 49.31 80 SER A C 1
ATOM 652 O O . SER A 1 80 ? 20.447 3.152 -46.543 1.00 49.31 80 SER A O 1
ATOM 654 N N . ASN A 1 81 ? 20.210 2.825 -44.362 1.00 44.03 81 ASN A N 1
ATOM 655 C CA . ASN A 1 81 ? 21.619 3.191 -44.116 1.00 44.03 81 ASN A CA 1
ATOM 656 C C . ASN A 1 81 ? 22.211 2.558 -42.845 1.00 44.03 81 ASN A C 1
ATOM 658 O O . ASN A 1 81 ? 21.820 2.880 -41.725 1.00 44.03 81 ASN A O 1
ATOM 662 N N . GLN A 1 82 ? 23.222 1.704 -43.027 1.00 48.81 82 GLN A N 1
ATOM 663 C CA . GLN A 1 82 ? 24.112 1.198 -41.977 1.00 48.81 82 GLN A CA 1
ATOM 664 C C . GLN A 1 82 ? 25.051 2.309 -41.497 1.00 48.81 82 GLN A C 1
ATOM 666 O O . GLN A 1 82 ? 26.173 2.405 -41.987 1.00 48.81 82 GLN A O 1
ATOM 671 N N . GLN A 1 83 ? 24.601 3.169 -40.577 1.00 47.44 83 GLN A N 1
ATOM 672 C CA . GLN A 1 83 ? 25.495 4.066 -39.827 1.00 47.44 83 GLN A CA 1
ATOM 673 C C . GLN A 1 83 ? 24.796 4.783 -38.655 1.00 47.44 83 GLN A C 1
ATOM 675 O O . GLN A 1 83 ? 24.772 6.004 -38.596 1.00 47.44 83 GLN A O 1
ATOM 680 N N . VAL A 1 84 ? 24.235 4.048 -37.688 1.00 45.38 84 VAL A N 1
ATOM 681 C CA . VAL A 1 84 ? 23.959 4.608 -36.346 1.00 45.38 84 VAL A CA 1
ATOM 682 C C . VAL A 1 84 ? 24.162 3.508 -35.299 1.00 45.38 84 VAL A C 1
ATOM 684 O O . VAL A 1 84 ? 23.213 2.933 -34.777 1.00 45.38 84 VAL A O 1
ATOM 687 N N . SER A 1 85 ? 25.421 3.167 -35.037 1.00 47.12 85 SER A N 1
ATOM 688 C CA . SER A 1 85 ? 25.802 2.062 -34.143 1.00 47.12 85 SER A CA 1
ATOM 689 C C . SER A 1 85 ? 25.988 2.465 -32.673 1.00 47.12 85 SER A C 1
ATOM 691 O O . SER A 1 85 ? 26.406 1.623 -31.887 1.00 47.12 85 SER A O 1
ATOM 693 N N . ASP A 1 86 ? 25.672 3.705 -32.278 1.00 43.25 86 ASP A N 1
ATOM 694 C CA . ASP A 1 86 ? 26.116 4.248 -30.978 1.00 43.25 86 ASP A CA 1
ATOM 695 C C . ASP A 1 86 ? 24.994 4.664 -30.019 1.00 43.25 86 ASP A C 1
ATOM 697 O O . ASP A 1 86 ? 25.253 5.228 -28.956 1.00 43.25 86 ASP A O 1
ATOM 701 N N . PHE A 1 87 ? 23.733 4.359 -30.323 1.00 45.03 87 PHE A N 1
ATOM 702 C CA . PHE A 1 87 ? 22.713 4.451 -29.286 1.00 45.03 87 PHE A CA 1
ATOM 703 C C . PHE A 1 87 ? 22.761 3.165 -28.460 1.00 45.03 87 PHE A C 1
ATOM 705 O O . PHE A 1 87 ? 22.286 2.114 -28.886 1.00 45.03 87 PHE A O 1
ATOM 712 N N . ASN A 1 88 ? 23.338 3.248 -27.260 1.00 47.31 88 ASN A N 1
ATOM 713 C CA . ASN A 1 88 ? 23.103 2.288 -26.181 1.00 47.31 88 ASN A CA 1
ATOM 714 C C . ASN A 1 88 ? 21.589 2.257 -25.870 1.00 47.31 88 ASN A C 1
ATOM 716 O O . ASN A 1 88 ? 21.108 2.889 -24.939 1.00 47.31 88 ASN A O 1
ATOM 720 N N . LEU A 1 89 ? 20.828 1.541 -26.701 1.00 49.12 89 LEU A N 1
ATOM 721 C CA . LEU A 1 89 ? 19.382 1.294 -26.610 1.00 49.12 89 LEU A CA 1
ATOM 722 C C . LEU A 1 89 ? 19.052 0.153 -25.639 1.00 49.12 89 LEU A C 1
ATOM 724 O O . LEU A 1 89 ? 17.903 -0.257 -25.491 1.00 49.12 89 LEU A O 1
ATOM 728 N N . GLY A 1 90 ? 20.069 -0.407 -24.987 1.00 53.59 90 GLY A N 1
ATOM 729 C CA . GLY A 1 90 ? 19.888 -1.347 -23.899 1.00 53.59 90 GLY A CA 1
ATOM 730 C C . GLY A 1 90 ? 19.679 -0.587 -22.601 1.00 53.59 90 GLY A C 1
ATOM 731 O O . GLY A 1 90 ? 20.539 0.194 -22.207 1.00 53.59 90 GLY A O 1
ATOM 732 N N . LEU A 1 91 ? 18.569 -0.865 -21.917 1.00 57.38 91 LEU A N 1
ATOM 733 C CA . LEU A 1 91 ? 18.430 -0.618 -20.482 1.00 57.38 91 LEU A CA 1
ATOM 734 C C . LEU A 1 91 ? 19.756 -0.928 -19.783 1.00 57.38 91 LEU A C 1
ATOM 736 O O . LEU A 1 91 ? 20.243 -2.060 -19.875 1.00 57.38 91 LEU A O 1
ATOM 740 N N . THR A 1 92 ? 20.349 0.059 -19.118 1.00 65.56 92 THR A N 1
ATOM 741 C CA . THR A 1 92 ? 21.559 -0.195 -18.342 1.00 65.56 92 THR A CA 1
ATOM 742 C C . THR A 1 92 ? 21.212 -1.168 -17.221 1.00 65.56 92 THR A C 1
ATOM 744 O O . THR A 1 92 ? 20.158 -1.066 -16.588 1.00 65.56 92 THR A O 1
ATOM 747 N N . ASP A 1 93 ? 22.099 -2.127 -16.953 1.00 70.75 93 ASP A N 1
ATOM 748 C CA . ASP A 1 93 ? 21.929 -3.043 -15.818 1.00 70.75 93 ASP A CA 1
ATOM 749 C C . ASP A 1 93 ? 21.749 -2.269 -14.495 1.00 70.75 93 ASP A C 1
ATOM 751 O O . ASP A 1 93 ? 21.054 -2.732 -13.592 1.00 70.75 93 ASP A O 1
ATOM 755 N N . GLU A 1 94 ? 22.307 -1.058 -14.414 1.00 78.12 94 GLU A N 1
ATOM 756 C CA . GLU A 1 94 ? 22.152 -0.118 -13.304 1.00 78.12 94 GLU A CA 1
ATOM 757 C C . GLU A 1 94 ? 20.702 0.346 -13.094 1.00 78.12 94 GLU A C 1
ATOM 759 O O . GLU A 1 94 ? 20.225 0.359 -11.959 1.00 78.12 94 GLU A O 1
ATOM 764 N N . PHE A 1 95 ? 19.967 0.661 -14.167 1.00 77.12 95 PHE A N 1
ATOM 765 C CA . PHE A 1 95 ? 18.568 1.085 -14.079 1.00 77.12 95 PHE A CA 1
ATOM 766 C C . PHE A 1 95 ? 17.694 0.004 -13.436 1.00 77.12 95 PHE A C 1
ATOM 768 O O . PHE A 1 95 ? 16.961 0.264 -12.478 1.00 77.12 95 PHE A O 1
ATOM 775 N N . PHE A 1 96 ? 17.817 -1.237 -13.913 1.00 75.69 96 PHE A N 1
ATOM 776 C CA . PHE A 1 96 ? 17.079 -2.358 -13.334 1.00 75.69 96 PHE A CA 1
ATOM 777 C C . PHE A 1 96 ? 17.521 -2.699 -11.927 1.00 75.69 96 PHE A C 1
ATOM 779 O O . PHE A 1 96 ? 16.685 -3.078 -11.110 1.00 75.69 96 PHE A O 1
ATOM 786 N N . LEU A 1 97 ? 18.816 -2.587 -11.641 1.00 82.00 97 LEU A N 1
ATOM 787 C CA . LEU A 1 97 ? 19.326 -2.823 -10.301 1.00 82.00 97 LEU A CA 1
ATOM 788 C C . LEU A 1 97 ? 18.734 -1.813 -9.311 1.00 82.00 97 LEU A C 1
ATOM 790 O O . LEU A 1 97 ? 18.320 -2.204 -8.222 1.00 82.00 97 LEU A O 1
ATOM 794 N N . ASN A 1 98 ? 18.615 -0.546 -9.712 1.00 84.88 98 ASN A N 1
ATOM 795 C CA . ASN A 1 98 ? 17.973 0.495 -8.918 1.00 84.88 98 ASN A CA 1
ATOM 796 C C . ASN A 1 98 ? 16.472 0.231 -8.705 1.00 84.88 98 ASN A C 1
ATOM 798 O O . ASN A 1 98 ? 16.013 0.286 -7.566 1.00 84.88 98 ASN A O 1
ATOM 802 N N . ILE A 1 99 ? 15.713 -0.106 -9.758 1.00 82.50 99 ILE A N 1
ATOM 803 C CA . ILE A 1 99 ? 14.284 -0.455 -9.617 1.00 82.50 99 ILE A CA 1
ATOM 804 C C . ILE A 1 99 ? 14.111 -1.651 -8.684 1.00 82.50 99 ILE A C 1
ATOM 806 O O . ILE A 1 99 ? 13.281 -1.626 -7.778 1.00 82.50 99 ILE A O 1
ATOM 810 N N . LYS A 1 100 ? 14.922 -2.691 -8.881 1.00 84.12 100 LYS A N 1
ATOM 811 C CA . LYS A 1 100 ? 14.875 -3.899 -8.067 1.00 84.12 100 LYS A CA 1
ATOM 812 C C . LYS A 1 100 ? 15.143 -3.598 -6.596 1.00 84.12 100 LYS A C 1
ATOM 814 O O . LYS A 1 100 ? 14.382 -4.057 -5.753 1.00 84.12 100 LYS A O 1
ATOM 819 N N . LYS A 1 101 ? 16.185 -2.819 -6.300 1.00 88.50 101 LYS A N 1
ATOM 820 C CA . LYS A 1 101 ? 16.528 -2.435 -4.929 1.00 88.50 101 LYS A CA 1
ATOM 821 C C . LYS A 1 101 ? 15.369 -1.699 -4.254 1.00 88.50 101 LYS A C 1
ATOM 823 O O . LYS A 1 101 ? 14.956 -2.076 -3.169 1.00 88.50 101 LYS A O 1
ATOM 828 N N . LYS A 1 102 ? 14.781 -0.710 -4.931 1.00 88.12 102 LYS A N 1
ATOM 829 C CA . LYS A 1 102 ? 13.636 0.033 -4.385 1.00 88.12 102 LYS A CA 1
ATOM 830 C C . LYS A 1 102 ? 12.408 -0.851 -4.147 1.00 88.12 102 LYS A C 1
ATOM 832 O O . LYS A 1 102 ? 11.680 -0.660 -3.174 1.00 88.12 102 LYS A O 1
ATOM 837 N N . LEU A 1 103 ? 12.172 -1.821 -5.030 1.00 89.38 103 LEU A N 1
ATOM 838 C CA . LEU A 1 103 ? 11.104 -2.802 -4.861 1.00 89.38 103 LEU A CA 1
ATOM 839 C C . LEU A 1 103 ? 11.364 -3.718 -3.656 1.00 89.38 103 LEU A C 1
ATOM 841 O O . LEU A 1 103 ? 10.432 -4.028 -2.920 1.00 89.38 103 LEU A O 1
ATOM 845 N N . GLU A 1 104 ? 12.612 -4.142 -3.447 1.00 91.44 104 GLU A N 1
ATOM 846 C CA . GLU A 1 104 ? 13.030 -4.906 -2.266 1.00 91.44 104 GLU A CA 1
ATOM 847 C C . GLU A 1 104 ? 12.783 -4.108 -0.979 1.00 91.44 104 GLU A C 1
ATOM 849 O O . GLU A 1 104 ? 12.101 -4.623 -0.092 1.00 91.44 104 GLU A O 1
ATOM 854 N N . ASP A 1 105 ? 13.209 -2.841 -0.939 1.00 92.81 105 ASP A N 1
ATOM 855 C CA . ASP A 1 105 ? 12.972 -1.930 0.190 1.00 92.81 105 ASP A CA 1
ATOM 856 C C . ASP A 1 105 ? 11.460 -1.779 0.472 1.00 92.81 105 ASP A C 1
ATOM 858 O O . ASP A 1 105 ? 11.011 -1.822 1.614 1.00 92.81 105 ASP A O 1
ATOM 862 N N . THR A 1 106 ? 10.635 -1.678 -0.576 1.00 93.50 106 THR A N 1
ATOM 863 C CA . THR A 1 106 ? 9.167 -1.574 -0.446 1.00 93.50 106 THR A CA 1
ATOM 864 C C . THR A 1 106 ? 8.531 -2.859 0.088 1.00 93.50 106 THR A C 1
ATOM 866 O O . THR A 1 106 ? 7.572 -2.831 0.855 1.00 93.50 106 THR A O 1
ATOM 869 N N . ILE A 1 107 ? 9.044 -4.024 -0.306 1.00 93.69 107 ILE A N 1
ATOM 870 C CA . ILE A 1 107 ? 8.566 -5.303 0.231 1.00 93.69 107 ILE A CA 1
ATOM 871 C C . ILE A 1 107 ? 8.941 -5.433 1.711 1.00 93.69 107 ILE A C 1
ATOM 873 O O . ILE A 1 107 ? 8.167 -6.006 2.478 1.00 93.69 107 ILE A O 1
ATOM 877 N N . GLU A 1 108 ? 10.114 -4.939 2.105 1.00 95.06 108 GLU A N 1
ATOM 878 C CA . GLU A 1 108 ? 10.559 -4.913 3.499 1.00 95.06 108 GLU A CA 1
ATOM 879 C C . GLU A 1 108 ? 9.654 -4.017 4.351 1.00 95.06 108 GLU A C 1
ATOM 881 O O . GLU A 1 108 ? 9.085 -4.502 5.328 1.00 95.06 108 GLU A O 1
ATOM 886 N N . THR A 1 109 ? 9.371 -2.786 3.914 1.00 94.38 109 THR A N 1
ATOM 887 C CA . THR A 1 109 ? 8.453 -1.893 4.644 1.00 94.38 109 THR A CA 1
ATOM 888 C C . THR A 1 109 ? 7.052 -2.488 4.795 1.00 94.38 109 THR A C 1
ATOM 890 O O . THR A 1 109 ? 6.460 -2.421 5.872 1.00 94.38 109 THR A O 1
ATOM 893 N N . LEU A 1 110 ? 6.519 -3.140 3.756 1.00 94.75 110 LEU A N 1
ATOM 894 C CA . LEU A 1 110 ? 5.223 -3.821 3.832 1.00 94.75 110 LEU A CA 1
ATOM 895 C C 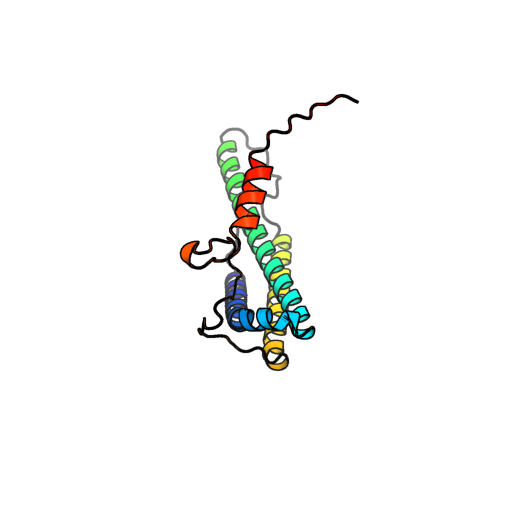. LEU A 1 110 ? 5.227 -4.989 4.832 1.00 94.75 110 LEU A C 1
ATOM 897 O O . LEU A 1 110 ? 4.218 -5.228 5.496 1.00 94.75 110 LEU A O 1
ATOM 901 N N . LYS A 1 111 ? 6.341 -5.716 4.972 1.00 94.62 111 LYS A N 1
ATOM 902 C CA . LYS A 1 111 ? 6.470 -6.771 5.989 1.00 94.62 111 LYS A CA 1
ATOM 903 C C . LYS A 1 111 ? 6.535 -6.195 7.397 1.00 94.62 111 LYS A C 1
ATOM 905 O O . LYS A 1 111 ? 5.822 -6.686 8.267 1.00 94.62 111 LYS A O 1
ATOM 910 N N . ASP A 1 112 ? 7.290 -5.123 7.605 1.00 94.62 112 ASP A N 1
ATOM 911 C CA . ASP A 1 112 ? 7.348 -4.440 8.902 1.00 94.62 112 ASP A CA 1
ATOM 912 C C . ASP A 1 112 ? 5.966 -3.924 9.322 1.00 94.62 112 ASP A C 1
ATOM 914 O O . ASP A 1 112 ? 5.575 -3.981 10.490 1.00 94.62 112 ASP A O 1
ATOM 918 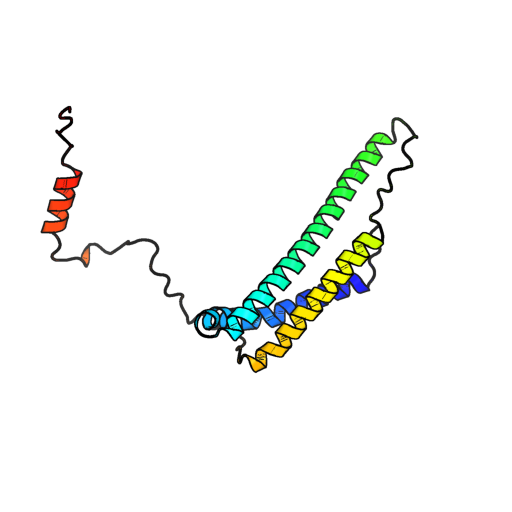N N . LEU A 1 113 ? 5.188 -3.425 8.358 1.00 94.31 113 LEU A N 1
ATOM 919 C CA . LEU A 1 113 ? 3.796 -3.045 8.584 1.00 94.31 113 LEU A CA 1
ATOM 920 C C . LEU A 1 113 ? 2.934 -4.256 8.942 1.00 94.31 113 LEU A C 1
ATOM 922 O O . LEU A 1 113 ? 2.074 -4.141 9.816 1.00 94.31 113 LEU A O 1
ATOM 926 N N . GLN A 1 114 ? 3.176 -5.409 8.317 1.00 92.94 114 GLN A N 1
ATOM 927 C CA . GLN A 1 114 ? 2.471 -6.651 8.617 1.00 92.94 114 GLN A CA 1
ATOM 928 C C . GLN A 1 114 ? 2.725 -7.137 10.052 1.00 92.94 114 GLN A C 1
ATOM 930 O O . GLN A 1 114 ? 1.791 -7.590 10.709 1.00 92.94 114 GLN A O 1
ATOM 935 N N . GLU A 1 115 ? 3.944 -6.995 10.569 1.00 92.50 115 GLU A N 1
ATOM 936 C CA . GLU A 1 115 ? 4.277 -7.346 11.959 1.00 92.50 115 GLU A CA 1
ATOM 937 C C . GLU A 1 115 ? 3.584 -6.429 12.980 1.00 92.50 115 GLU A C 1
ATOM 939 O O . GLU A 1 115 ? 3.208 -6.857 14.072 1.00 92.50 115 GLU A O 1
ATOM 944 N N . LYS A 1 116 ? 3.338 -5.167 12.611 1.00 91.62 116 LYS A N 1
ATOM 945 C CA . LYS A 1 116 ? 2.658 -4.183 13.469 1.00 91.62 116 LYS A CA 1
ATOM 946 C C . LYS A 1 116 ? 1.142 -4.390 13.569 1.00 91.62 116 LYS A C 1
ATOM 948 O O . LYS A 1 116 ? 0.519 -3.788 14.440 1.00 91.62 116 LYS A O 1
ATOM 953 N N . ILE A 1 117 ? 0.544 -5.236 12.725 1.00 90.75 117 ILE A N 1
ATOM 954 C CA . ILE A 1 117 ? -0.908 -5.495 12.704 1.00 90.75 117 ILE A CA 1
ATOM 955 C C . ILE A 1 117 ? -1.415 -5.945 14.078 1.00 90.75 117 ILE A C 1
ATOM 957 O O . ILE A 1 117 ? -2.392 -5.389 14.589 1.00 90.75 117 ILE A O 1
ATOM 961 N N . ASP A 1 118 ? -0.741 -6.929 14.679 1.00 88.94 118 ASP A N 1
ATOM 962 C CA . ASP A 1 118 ? -1.166 -7.525 15.948 1.00 88.94 118 ASP A CA 1
ATOM 963 C C . ASP A 1 118 ? -1.018 -6.526 17.106 1.00 88.94 118 ASP A C 1
ATOM 965 O O . ASP A 1 118 ? -1.895 -6.431 17.966 1.00 88.94 118 ASP A O 1
ATOM 969 N N . LEU A 1 119 ? 0.042 -5.707 17.082 1.00 90.44 119 LEU A N 1
ATOM 970 C CA . LEU A 1 119 ? 0.280 -4.637 18.059 1.00 90.44 119 LEU A CA 1
ATOM 971 C C . LEU A 1 119 ? -0.790 -3.540 17.997 1.00 90.44 119 LEU A C 1
ATOM 973 O O . LEU A 1 119 ? -1.174 -2.983 19.023 1.00 90.44 119 LEU A O 1
ATOM 977 N N . LEU A 1 120 ? -1.288 -3.238 16.797 1.00 88.88 120 LEU A N 1
ATOM 978 C CA . LEU A 1 120 ? -2.343 -2.249 16.571 1.00 88.88 120 LEU A CA 1
ATOM 979 C C . LEU A 1 120 ? -3.752 -2.808 16.828 1.00 88.88 120 LEU A C 1
ATOM 981 O O . LEU A 1 120 ? -4.735 -2.065 16.748 1.00 88.88 120 LEU A O 1
ATOM 985 N N . GLY A 1 121 ? -3.876 -4.106 17.132 1.00 88.44 121 GLY A N 1
ATOM 986 C CA . GLY A 1 121 ? -5.162 -4.765 17.352 1.00 88.44 121 GLY A CA 1
ATOM 987 C C . GLY A 1 121 ? -6.072 -4.707 16.121 1.00 88.44 121 GLY A C 1
ATOM 988 O O . GLY A 1 121 ? -7.301 -4.598 16.258 1.00 88.44 121 GLY A O 1
ATOM 989 N N . LEU A 1 122 ? -5.476 -4.713 14.924 1.00 89.44 122 LEU A N 1
ATOM 990 C CA . LEU A 1 122 ? -6.202 -4.714 13.659 1.00 89.44 122 LEU A CA 1
ATOM 991 C C . LEU A 1 122 ? -6.796 -6.101 13.405 1.00 89.44 122 LEU A C 1
ATOM 993 O O . LEU A 1 122 ? -6.121 -7.125 13.503 1.00 89.44 122 LEU A O 1
ATOM 997 N N . LYS A 1 123 ? 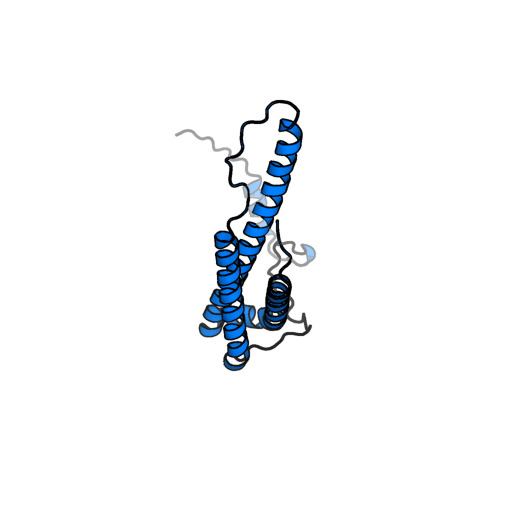-8.091 -6.145 13.095 1.00 87.81 123 LYS A N 1
ATOM 998 C CA . LYS A 1 123 ? -8.830 -7.392 12.896 1.00 87.81 123 LYS A CA 1
ATOM 999 C C . LYS A 1 123 ? -8.994 -7.673 11.412 1.00 87.81 123 LYS A C 1
ATOM 1001 O O . LYS A 1 123 ? -9.414 -6.811 10.647 1.00 87.81 123 LYS A O 1
ATOM 1006 N N . LYS A 1 124 ? -8.717 -8.918 11.019 1.00 84.19 124 LYS A N 1
ATOM 1007 C CA . LYS A 1 124 ? -8.978 -9.384 9.656 1.00 84.19 124 LYS A CA 1
ATOM 1008 C C . LYS A 1 124 ? -10.483 -9.439 9.428 1.00 84.19 124 LYS A C 1
ATOM 1010 O O . LYS A 1 124 ? -11.187 -10.157 10.139 1.00 84.19 124 LYS A O 1
ATOM 1015 N N . HIS A 1 125 ? -10.967 -8.696 8.445 1.00 70.19 125 HIS A N 1
ATOM 1016 C CA . HIS A 1 125 ? -12.386 -8.631 8.140 1.00 70.19 125 HIS A CA 1
ATOM 1017 C C . HIS A 1 125 ? -12.716 -9.592 6.993 1.00 70.19 125 HIS A C 1
ATOM 1019 O O . HIS A 1 125 ? -12.736 -9.225 5.822 1.00 70.19 125 HIS A O 1
ATOM 1025 N N . PHE A 1 126 ? -12.965 -10.859 7.327 1.00 62.44 126 PHE A N 1
ATOM 1026 C CA . PHE A 1 126 ? -13.434 -11.853 6.362 1.00 62.44 126 PHE A CA 1
ATOM 1027 C C . PHE A 1 126 ? -14.958 -11.787 6.279 1.00 62.44 126 PHE A C 1
ATOM 1029 O O . PHE A 1 126 ? -15.646 -12.497 7.000 1.00 62.44 126 PHE A O 1
ATOM 1036 N N . GLY A 1 127 ? -15.483 -10.897 5.436 1.00 55.53 127 GLY A N 1
ATOM 1037 C CA . GLY A 1 127 ? -16.888 -10.936 5.027 1.00 55.53 127 GLY A CA 1
ATOM 1038 C C . GLY A 1 127 ? -17.902 -10.838 6.170 1.00 55.53 127 GLY A C 1
ATOM 1039 O O . GLY A 1 127 ? -18.549 -11.811 6.531 1.00 55.53 127 GLY A O 1
ATOM 1040 N N . SER A 1 128 ? -18.125 -9.626 6.666 1.00 47.56 128 SER A N 1
ATOM 1041 C CA . SER A 1 128 ? -19.447 -9.250 7.167 1.00 47.56 128 SER A CA 1
ATOM 1042 C C . SER A 1 128 ? -19.691 -7.807 6.768 1.00 47.56 128 SER A C 1
ATOM 1044 O O . SER A 1 128 ? -19.441 -6.878 7.528 1.00 47.56 128 SER A O 1
ATOM 1046 N N . ILE A 1 129 ? -20.135 -7.610 5.530 1.00 50.59 129 ILE A N 1
ATOM 1047 C CA . ILE A 1 129 ? -20.735 -6.351 5.078 1.00 50.59 129 ILE A CA 1
ATOM 1048 C C . ILE A 1 129 ? -22.048 -6.197 5.864 1.00 50.59 129 ILE A C 1
ATOM 1050 O O . ILE A 1 129 ? -23.130 -6.476 5.373 1.00 50.59 129 ILE A O 1
ATOM 1054 N N . THR A 1 130 ? -21.956 -5.895 7.154 1.00 48.81 130 THR A N 1
ATOM 1055 C CA . THR A 1 130 ? -23.098 -5.547 8.010 1.00 48.81 130 THR A CA 1
ATOM 1056 C C . THR A 1 130 ? -23.007 -4.108 8.476 1.00 48.81 130 THR A C 1
ATOM 1058 O O . THR A 1 130 ? -24.006 -3.542 8.904 1.00 48.81 130 THR A O 1
ATOM 1061 N N . LYS A 1 131 ? -21.850 -3.462 8.301 1.00 54.16 131 LYS A N 1
ATOM 1062 C CA . LYS A 1 131 ? -21.803 -2.009 8.207 1.00 54.16 131 LYS A CA 1
ATOM 1063 C C . LYS A 1 131 ? -22.183 -1.638 6.785 1.00 54.16 131 LYS A C 1
ATOM 1065 O O . LYS A 1 131 ? -21.331 -1.423 5.933 1.00 54.16 131 LYS A O 1
ATOM 1070 N N . GLN A 1 132 ? -23.488 -1.650 6.540 1.00 52.00 132 GLN A N 1
ATOM 1071 C CA . GLN A 1 132 ? -24.083 -0.794 5.531 1.00 52.00 132 GLN A CA 1
ATOM 1072 C C . GLN A 1 132 ? -23.461 0.584 5.763 1.00 52.00 132 GLN A C 1
ATOM 1074 O O . GLN A 1 132 ? -23.616 1.143 6.851 1.00 52.00 132 GLN A O 1
ATOM 1079 N N . GLU A 1 133 ? -22.649 1.062 4.819 1.00 55.03 133 GLU A N 1
ATOM 1080 C CA . GLU A 1 133 ? -22.254 2.461 4.815 1.00 55.03 133 GLU A CA 1
ATOM 1081 C C . GLU A 1 133 ? -23.560 3.235 4.937 1.00 55.03 133 GLU A C 1
ATOM 1083 O O . GLU A 1 133 ? -24.425 3.164 4.061 1.00 55.03 133 GLU A O 1
ATOM 1088 N N . THR A 1 134 ? -23.766 3.906 6.066 1.00 57.28 134 THR A N 1
ATOM 1089 C CA . THR A 1 134 ? -24.843 4.879 6.205 1.00 57.28 134 THR A CA 1
ATOM 1090 C C . THR A 1 134 ? -24.418 6.104 5.411 1.00 57.28 134 THR A C 1
ATOM 1092 O O . THR A 1 134 ? -24.165 7.170 5.967 1.00 57.28 134 THR A O 1
ATOM 1095 N N . THR A 1 135 ? -24.231 5.926 4.107 1.00 60.94 135 THR A N 1
ATOM 1096 C CA . THR A 1 135 ? -24.034 7.016 3.176 1.00 60.94 135 THR A CA 1
ATOM 1097 C C . THR A 1 135 ? -25.335 7.786 3.209 1.00 60.94 135 THR A C 1
ATOM 1099 O O . THR A 1 135 ? -26.397 7.245 2.890 1.00 60.94 135 THR A O 1
ATOM 1102 N N . THR A 1 136 ? -25.277 9.034 3.668 1.00 68.25 136 THR A N 1
ATOM 1103 C CA . THR A 1 136 ? -26.415 9.935 3.528 1.00 68.25 136 THR A CA 1
ATOM 1104 C C . THR A 1 136 ? -26.794 9.958 2.052 1.00 68.25 136 THR A C 1
ATOM 1106 O O . THR A 1 136 ? -25.900 10.162 1.223 1.00 68.25 136 THR A O 1
ATOM 1109 N N . PRO A 1 137 ? -28.070 9.709 1.709 1.00 72.06 137 PRO A N 1
ATOM 1110 C CA . PRO A 1 137 ? -28.517 9.700 0.327 1.00 72.06 137 PRO A CA 1
ATOM 1111 C C . PRO A 1 137 ? -27.996 10.941 -0.393 1.00 72.06 137 PRO A C 1
ATOM 1113 O O . PRO A 1 137 ? -28.158 12.061 0.088 1.00 72.06 137 PRO A O 1
ATOM 1116 N N . SER A 1 138 ? -27.346 10.743 -1.538 1.00 73.25 138 SER A N 1
ATOM 1117 C CA . SER A 1 138 ? -26.777 11.844 -2.329 1.00 73.25 138 SER A CA 1
ATOM 1118 C C . SER A 1 138 ? -27.862 12.747 -2.923 1.00 73.25 138 SER A C 1
ATOM 1120 O O . SER A 1 138 ? -27.578 13.830 -3.425 1.00 73.25 138 SER A O 1
ATOM 1122 N N . THR A 1 139 ? -29.110 12.285 -2.871 1.00 77.56 139 THR A N 1
ATOM 1123 C CA . THR A 1 139 ? -30.302 12.964 -3.360 1.00 77.56 139 THR A CA 1
ATOM 1124 C C . THR A 1 139 ? -31.319 13.065 -2.234 1.00 77.56 139 THR A C 1
ATOM 1126 O O . THR A 1 139 ? -31.598 12.071 -1.563 1.00 77.56 139 THR A O 1
ATOM 1129 N N . SER A 1 140 ? -31.950 14.227 -2.082 1.00 72.69 140 SER A N 1
ATOM 1130 C CA . SER A 1 140 ? -33.095 14.421 -1.188 1.00 72.69 140 SER A CA 1
ATOM 1131 C C . SER A 1 140 ? -34.402 13.931 -1.828 1.00 72.69 140 SER A C 1
ATOM 1133 O O . SER A 1 140 ? -35.399 14.652 -1.812 1.00 72.69 140 SER A O 1
ATOM 1135 N N . LEU A 1 141 ? -34.395 12.753 -2.461 1.00 72.81 141 LEU A N 1
ATOM 1136 C CA . LEU A 1 141 ? -35.618 12.172 -3.010 1.00 72.81 141 LEU A CA 1
ATOM 1137 C C . LEU A 1 141 ? -36.429 11.613 -1.841 1.00 72.81 141 LEU A C 1
ATOM 1139 O O . LEU A 1 141 ? -36.154 10.527 -1.333 1.00 72.81 141 LEU A O 1
ATOM 1143 N N . VAL A 1 142 ? -37.355 12.432 -1.370 1.00 75.94 142 VAL A N 1
ATOM 1144 C CA . VAL A 1 142 ? -38.299 12.123 -0.301 1.00 75.94 142 VAL A CA 1
ATOM 1145 C C . VAL A 1 142 ? -39.636 11.758 -0.931 1.00 75.94 142 VAL A C 1
ATOM 1147 O O . VAL A 1 142 ? -39.959 12.245 -2.012 1.00 75.94 142 VAL A O 1
ATOM 1150 N N . ASP A 1 143 ? -40.384 10.872 -0.283 1.00 80.12 143 ASP A N 1
ATOM 1151 C CA . ASP A 1 143 ? -41.752 10.584 -0.699 1.00 80.12 143 ASP A CA 1
ATOM 1152 C C . ASP A 1 143 ? -42.658 11.742 -0.263 1.00 80.12 143 ASP A C 1
ATOM 1154 O O . ASP A 1 143 ? -42.793 12.024 0.932 1.00 80.12 143 ASP A O 1
ATOM 1158 N N . ASP A 1 144 ? -43.248 12.444 -1.232 1.00 75.06 144 ASP A N 1
ATOM 1159 C CA . ASP A 1 144 ? -44.075 13.627 -0.978 1.00 75.06 144 ASP A CA 1
ATOM 1160 C C . ASP A 1 144 ? -45.352 13.279 -0.195 1.00 75.06 144 ASP A C 1
ATOM 1162 O O . ASP A 1 144 ? -45.917 14.154 0.465 1.00 75.06 144 ASP A O 1
ATOM 1166 N N . SER A 1 145 ? -45.791 12.010 -0.197 1.00 80.25 145 SER A N 1
ATOM 1167 C CA . SER A 1 145 ? -46.978 11.587 0.559 1.00 80.25 145 SER A CA 1
ATOM 1168 C C . SER A 1 145 ? -46.800 11.627 2.076 1.00 80.25 145 SER A C 1
ATOM 1170 O O . SER A 1 145 ? -47.796 11.691 2.794 1.00 80.25 145 SER A O 1
ATOM 1172 N N . ASP A 1 146 ? -45.558 11.607 2.564 1.00 80.56 146 ASP A N 1
ATOM 1173 C CA . ASP A 1 146 ? -45.246 11.577 3.997 1.00 80.56 146 ASP A CA 1
ATOM 1174 C C . ASP A 1 146 ? -44.990 12.979 4.584 1.00 80.56 146 ASP A C 1
ATOM 1176 O O . ASP A 1 146 ? -44.749 13.133 5.787 1.00 80.56 146 ASP A O 1
ATOM 1180 N N . ILE A 1 147 ? -45.045 14.031 3.759 1.00 80.69 147 ILE A N 1
ATOM 1181 C CA . ILE A 1 147 ? -44.746 15.409 4.160 1.00 80.69 147 ILE A CA 1
ATOM 1182 C C . ILE A 1 147 ? -46.047 16.187 4.376 1.00 80.69 147 ILE A C 1
ATOM 1184 O O . ILE A 1 147 ? -46.748 16.546 3.435 1.00 80.69 147 ILE A O 1
ATOM 1188 N N . PHE A 1 148 ? -46.320 16.553 5.629 1.00 83.88 148 PHE A N 1
ATOM 1189 C CA . PHE A 1 148 ? -47.483 17.364 6.004 1.00 83.88 148 PHE A CA 1
ATOM 1190 C C . PHE A 1 148 ? -47.064 18.701 6.632 1.00 83.88 148 PHE A C 1
ATOM 1192 O O . PHE A 1 148 ? -46.000 18.820 7.236 1.00 83.88 148 PHE A O 1
ATOM 1199 N N . GLY A 1 149 ? -47.917 19.722 6.508 1.00 87.88 149 GLY A N 1
ATOM 1200 C CA . GLY A 1 149 ? -47.789 20.987 7.247 1.00 87.88 149 GLY A CA 1
ATOM 1201 C C . GLY A 1 149 ? -46.859 22.046 6.645 1.00 87.88 149 GLY A C 1
ATOM 1202 O O . GLY A 1 149 ? -46.868 23.165 7.135 1.00 87.88 149 GLY A O 1
ATOM 1203 N N . ARG A 1 150 ? -46.120 21.742 5.567 1.00 87.56 150 ARG A N 1
ATOM 1204 C CA . ARG A 1 150 ? -45.243 22.702 4.857 1.00 87.56 150 ARG A CA 1
ATOM 1205 C C . ARG A 1 150 ? -45.903 23.384 3.653 1.00 87.56 150 ARG A C 1
ATOM 1207 O O . ARG A 1 150 ? -45.213 23.882 2.763 1.00 87.56 150 ARG A O 1
ATOM 1214 N N . GLN A 1 151 ? -47.235 23.349 3.573 1.00 89.88 151 GLN A N 1
ATOM 1215 C CA . GLN A 1 151 ? -47.957 23.856 2.405 1.00 89.88 151 GLN A CA 1
ATOM 1216 C C . GLN A 1 151 ? -47.740 25.365 2.233 1.00 89.88 151 GLN A C 1
ATOM 1218 O O . GLN A 1 151 ? -47.444 25.810 1.131 1.00 89.88 151 GLN A O 1
ATOM 1223 N N . SER A 1 152 ? -47.779 26.136 3.325 1.00 88.69 152 SER A N 1
ATOM 1224 C CA . SER A 1 152 ? -47.563 27.589 3.294 1.00 88.69 152 SER A CA 1
ATOM 1225 C C . SER A 1 152 ? -46.182 27.984 2.779 1.00 88.69 152 SER A C 1
ATOM 1227 O O . SER A 1 152 ? -46.047 28.918 1.995 1.00 88.69 152 SER A O 1
ATOM 1229 N N . GLU A 1 153 ? -45.148 27.272 3.212 1.00 91.62 153 GLU A N 1
ATOM 1230 C CA . GLU A 1 153 ? -43.761 27.498 2.832 1.00 91.62 153 GLU A CA 1
ATOM 1231 C C . GLU A 1 153 ? -43.528 27.087 1.380 1.00 91.62 153 GLU A C 1
ATOM 1233 O O . GLU A 1 153 ? -42.802 27.770 0.659 1.00 91.62 153 GLU A O 1
ATOM 1238 N N . THR A 1 154 ? -44.179 26.003 0.946 1.00 87.62 154 THR A N 1
ATOM 1239 C CA . THR A 1 154 ? -44.156 25.542 -0.447 1.00 87.62 154 THR A CA 1
ATOM 1240 C C . THR A 1 154 ? -44.799 26.583 -1.359 1.00 87.62 154 THR A C 1
ATOM 1242 O O . THR A 1 154 ? -44.176 27.010 -2.328 1.00 87.62 154 THR A O 1
ATOM 1245 N N . ASP A 1 155 ? -45.992 27.066 -1.011 1.00 90.25 155 ASP A N 1
ATOM 1246 C CA . ASP A 1 155 ? -46.718 28.070 -1.793 1.00 90.25 155 ASP A CA 1
ATOM 1247 C C . ASP A 1 155 ? -45.964 29.409 -1.832 1.00 90.25 155 ASP A C 1
ATOM 1249 O O . ASP A 1 155 ? -45.862 30.041 -2.885 1.00 90.25 155 ASP A O 1
ATOM 1253 N N . HIS A 1 156 ? -45.370 29.823 -0.706 1.00 92.00 156 HIS A N 1
ATOM 1254 C CA . HIS A 1 156 ? -44.532 31.021 -0.635 1.00 92.00 156 HIS A CA 1
ATOM 1255 C C . HIS A 1 156 ? -43.286 30.892 -1.519 1.00 92.00 156 HIS A C 1
ATOM 1257 O O . HIS A 1 156 ? -42.966 31.808 -2.274 1.00 92.00 156 HIS A O 1
ATOM 1263 N N . LEU A 1 157 ? -42.586 29.754 -1.455 1.00 89.81 157 LEU A N 1
ATOM 1264 C CA . LEU A 1 157 ? -41.403 29.501 -2.276 1.00 89.81 157 LEU A CA 1
ATOM 1265 C C . LEU A 1 157 ? -41.748 29.487 -3.769 1.00 89.81 157 LEU A C 1
ATOM 1267 O O . LEU A 1 157 ? -41.043 30.114 -4.557 1.00 89.81 157 LEU A O 1
ATOM 1271 N N . ILE A 1 158 ? -42.842 28.823 -4.155 1.00 89.38 158 ILE A N 1
ATOM 1272 C CA . ILE A 1 158 ? -43.349 28.831 -5.533 1.00 89.38 158 ILE A CA 1
ATOM 1273 C C . ILE A 1 158 ? -43.649 30.268 -5.974 1.00 89.38 158 ILE A C 1
ATOM 1275 O O . ILE A 1 158 ? -43.238 30.667 -7.061 1.00 89.38 158 ILE A O 1
ATOM 1279 N N . GLY A 1 159 ? -44.295 31.067 -5.121 1.00 91.31 159 GLY A N 1
ATOM 1280 C CA . GLY A 1 159 ? -44.553 32.483 -5.381 1.00 91.31 159 GLY A CA 1
ATOM 1281 C C . GLY A 1 159 ? -43.275 33.297 -5.604 1.00 91.31 159 GLY A C 1
ATOM 1282 O O . GLY A 1 159 ? -43.217 34.090 -6.539 1.00 91.31 159 GLY A O 1
ATOM 1283 N N . CYS A 1 160 ? -42.229 33.070 -4.806 1.00 87.44 160 CYS A N 1
ATOM 1284 C CA . CYS A 1 160 ? -40.930 33.718 -4.996 1.00 87.44 160 CYS A CA 1
ATOM 1285 C C . CYS A 1 160 ? -40.244 33.302 -6.305 1.00 87.44 160 CYS A C 1
ATOM 1287 O O . CYS A 1 160 ? -39.647 34.144 -6.962 1.00 87.44 160 CYS A O 1
ATOM 1289 N N . LEU A 1 161 ? -40.324 32.024 -6.687 1.00 87.50 161 LEU A N 1
ATOM 1290 C CA . LEU A 1 161 ? -39.680 31.503 -7.900 1.00 87.50 161 LEU A CA 1
ATOM 1291 C C . LEU A 1 161 ? -40.408 31.906 -9.187 1.00 87.50 161 LEU A C 1
ATOM 1293 O O . LEU A 1 161 ? -39.774 32.061 -10.227 1.00 87.50 161 LEU A O 1
ATOM 1297 N N . LEU A 1 162 ? -41.733 32.049 -9.123 1.00 86.00 162 LEU A N 1
ATOM 1298 C CA . LEU A 1 162 ? -42.569 32.486 -10.243 1.00 86.00 162 LEU A CA 1
ATOM 1299 C C . LEU A 1 162 ? -42.718 34.008 -10.318 1.00 86.00 162 LEU A C 1
ATOM 1301 O O . LEU A 1 162 ? -43.243 34.520 -11.307 1.00 86.00 162 LEU A O 1
ATOM 1305 N N . SER A 1 163 ? -42.274 34.734 -9.292 1.00 81.06 163 SER A N 1
ATOM 1306 C CA . SER A 1 163 ? -42.165 36.184 -9.354 1.00 81.06 163 SER A CA 1
ATOM 1307 C C . SER A 1 163 ? -41.018 36.535 -10.293 1.00 81.06 163 SER A C 1
ATOM 1309 O O . SER A 1 163 ? -39.853 36.531 -9.912 1.00 81.06 163 SER A O 1
ATOM 1311 N N . GLU A 1 164 ? -41.354 36.845 -11.539 1.00 67.88 164 GLU A N 1
ATOM 1312 C CA . GLU A 1 164 ? -40.433 37.474 -12.475 1.00 67.88 164 GLU A CA 1
ATOM 1313 C C . GLU A 1 164 ? -39.946 38.783 -11.840 1.00 67.88 164 GLU A C 1
ATOM 1315 O O . GLU A 1 164 ? -40.772 39.593 -11.409 1.00 67.88 164 GLU A O 1
ATOM 1320 N N . ASP A 1 165 ? -38.626 38.970 -11.707 1.00 64.94 165 ASP A N 1
ATOM 1321 C CA . ASP A 1 165 ? -38.022 40.201 -11.185 1.00 64.94 165 ASP A CA 1
ATOM 1322 C C . ASP A 1 165 ? -38.399 41.373 -12.108 1.00 64.94 165 ASP A C 1
ATOM 1324 O O . ASP A 1 165 ? -37.641 41.829 -12.966 1.00 64.94 165 ASP A O 1
ATOM 1328 N N . ALA A 1 166 ? -39.599 41.917 -11.915 1.00 58.81 166 ALA A N 1
ATOM 1329 C CA . ALA A 1 166 ? -40.052 43.171 -12.484 1.00 58.81 166 ALA A CA 1
ATOM 1330 C C . ALA A 1 166 ? -39.395 44.325 -11.710 1.00 58.81 166 ALA A C 1
ATOM 1332 O O . ALA A 1 166 ? -40.049 45.190 -11.128 1.00 58.81 166 ALA A O 1
ATOM 1333 N N . SER A 1 167 ? -38.064 44.308 -11.671 1.00 55.94 167 SER A N 1
ATOM 1334 C CA . SER A 1 167 ? -37.227 45.356 -11.107 1.00 55.94 167 SER A CA 1
ATOM 1335 C C . SER A 1 167 ? -35.829 45.349 -11.736 1.00 55.94 167 SER A C 1
ATOM 1337 O O . SER A 1 167 ? -34.821 45.560 -11.065 1.00 55.94 167 SER A O 1
ATOM 1339 N N . GLY A 1 168 ? -35.771 45.273 -13.066 1.00 54.72 168 GLY A N 1
ATOM 1340 C CA . GLY A 1 168 ? -34.840 46.123 -13.805 1.00 54.72 168 GLY A CA 1
ATOM 1341 C C . GLY A 1 168 ? -35.230 47.594 -13.615 1.00 54.72 168 GLY A C 1
ATOM 1342 O O . GLY A 1 168 ? -35.750 48.229 -14.529 1.00 54.72 168 GLY A O 1
ATOM 1343 N N . LYS A 1 169 ? -35.037 48.136 -12.407 1.00 45.66 169 LYS A N 1
ATOM 1344 C CA . LYS A 1 169 ? -35.006 49.579 -12.176 1.00 45.66 169 LYS A CA 1
ATOM 1345 C C . LYS A 1 169 ? -33.546 49.983 -12.091 1.00 45.66 169 LYS A C 1
ATOM 1347 O O . LYS A 1 169 ? -32.831 49.597 -11.175 1.00 45.66 169 LYS A O 1
ATOM 1352 N N . ASN A 1 170 ? -33.155 50.697 -13.138 1.00 45.22 170 ASN A N 1
ATOM 1353 C CA . ASN A 1 170 ? -31.885 51.374 -13.323 1.00 45.22 170 ASN A CA 1
ATOM 1354 C C . ASN A 1 170 ? -31.422 52.098 -12.050 1.00 45.22 170 ASN A C 1
ATOM 1356 O O . ASN A 1 170 ? -32.245 52.638 -11.306 1.00 45.22 170 ASN A O 1
ATOM 1360 N N . LEU A 1 171 ? -30.099 52.091 -11.876 1.00 35.75 171 LEU A N 1
ATOM 1361 C CA . LEU A 1 171 ? -29.326 53.000 -11.032 1.00 35.75 171 LEU A CA 1
ATOM 1362 C C . LEU A 1 171 ? -29.770 54.463 -11.211 1.00 35.75 171 LEU A C 1
ATOM 1364 O O . LEU A 1 171 ? -30.037 54.847 -12.375 1.00 35.75 171 LEU A O 1
#

Radius of gyration: 29.76 Å; Cα contacts (8 Å, |Δi|>4): 55; chains: 1; bounding box: 74×69×64 Å